Protein AF-A0A6N7YP92-F1 (afdb_monomer)

Radius of gyration: 17.23 Å; Cα contacts (8 Å, |Δi|>4): 217; chains: 1; bounding box: 36×41×49 Å

Sequence (155 aa):
MRYPPAGFRSNGQVRRSYPSHRDSDEDVVCVVMIETVVGWKNADAIAAVPGVDVLILGPVDLALSMGWPVDTAGDQPHTLEAVHRLVEVAERHGKVADTFGFNEAHVQAVLERGMRWVTYNDFLYVADRQQYQSGNVASWKNRFTAVPGAEGEYP

Secondary structure (DSSP, 8-state):
---TTTS-----S--SS---HHHHHHT---EEEE-SHHHHHTHHHHHTSTT--EEEE-HHHHHHHHTPPPPSSS-SHHHHHHHHHHHHHHHHTT-EEEEE-SSHHHHHHHHHTT--EEEETTEEEE--SS------HHHHHHHHSPPTT------

Structure (mmCIF, N/CA/C/O backbone):
data_AF-A0A6N7YP92-F1
#
_entry.id   AF-A0A6N7YP92-F1
#
loop_
_atom_site.group_PDB
_atom_site.id
_atom_site.type_symbol
_atom_site.label_atom_id
_atom_site.label_alt_id
_atom_site.label_comp_id
_atom_site.label_asym_id
_atom_site.label_entity_id
_atom_site.label_seq_id
_atom_site.pdbx_PDB_ins_code
_atom_site.Cartn_x
_atom_site.Cartn_y
_atom_site.Cartn_z
_atom_site.occupancy
_atom_site.B_iso_or_equiv
_atom_site.auth_seq_id
_atom_site.auth_comp_id
_atom_site.auth_asym_id
_atom_site.auth_atom_id
_atom_site.pdbx_PDB_model_num
ATOM 1 N N . MET A 1 1 ? -8.807 -4.518 13.096 1.00 83.44 1 MET A N 1
ATOM 2 C CA . MET A 1 1 ? -8.337 -5.272 14.285 1.00 83.44 1 MET A CA 1
ATOM 3 C C . MET A 1 1 ? -8.829 -4.578 15.555 1.00 83.44 1 MET A C 1
ATOM 5 O O . MET A 1 1 ? -8.184 -3.638 15.992 1.00 83.44 1 MET A O 1
ATOM 9 N N . ARG A 1 2 ? -9.999 -4.957 16.088 1.00 88.19 2 ARG A N 1
ATOM 10 C CA . ARG A 1 2 ? -10.679 -4.229 17.179 1.00 88.19 2 ARG A CA 1
ATOM 11 C C . ARG A 1 2 ? -11.247 -5.185 18.229 1.00 88.19 2 ARG A C 1
ATOM 13 O O . ARG A 1 2 ? -11.619 -6.303 17.859 1.00 88.19 2 ARG A O 1
ATOM 20 N N . TYR A 1 3 ? -11.303 -4.778 19.494 1.00 90.44 3 TYR A N 1
ATOM 21 C CA . TYR A 1 3 ? -11.997 -5.505 20.563 1.00 90.44 3 TYR A CA 1
ATOM 22 C C . TYR A 1 3 ? -13.529 -5.441 20.383 1.00 90.44 3 TYR A C 1
ATOM 24 O O . TYR A 1 3 ? -14.040 -4.575 19.665 1.00 90.44 3 TYR A O 1
ATOM 32 N N . PRO A 1 4 ? -14.298 -6.344 21.021 1.00 90.50 4 PRO A N 1
ATOM 33 C CA . PRO A 1 4 ? -15.756 -6.244 21.046 1.00 90.50 4 PRO A CA 1
ATOM 34 C C . PRO A 1 4 ? -16.242 -4.911 21.653 1.00 90.50 4 PRO A C 1
ATOM 36 O O . PRO A 1 4 ? -15.632 -4.431 22.612 1.00 90.50 4 PRO A O 1
ATOM 39 N N . PRO A 1 5 ? -17.347 -4.322 21.147 1.00 91.00 5 PRO A N 1
ATOM 40 C CA . PRO A 1 5 ? -18.234 -4.851 20.103 1.00 91.00 5 PRO A CA 1
ATOM 41 C C . PRO A 1 5 ? -17.800 -4.518 18.663 1.00 91.00 5 PRO A C 1
ATOM 43 O O . PRO A 1 5 ? -18.410 -5.012 17.722 1.00 91.00 5 PRO A O 1
ATOM 46 N N . ALA A 1 6 ? -16.767 -3.693 18.470 1.00 88.44 6 ALA A N 1
ATOM 47 C CA . ALA A 1 6 ? -16.348 -3.214 17.148 1.00 88.44 6 ALA A CA 1
ATOM 48 C C . ALA A 1 6 ? -15.575 -4.260 16.318 1.00 88.44 6 ALA A C 1
ATOM 50 O O . ALA A 1 6 ? -15.332 -4.060 15.128 1.00 88.44 6 ALA A O 1
ATOM 5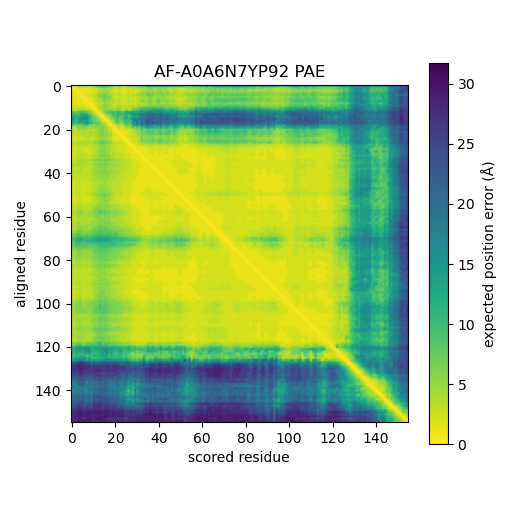1 N N . GLY A 1 7 ? -15.1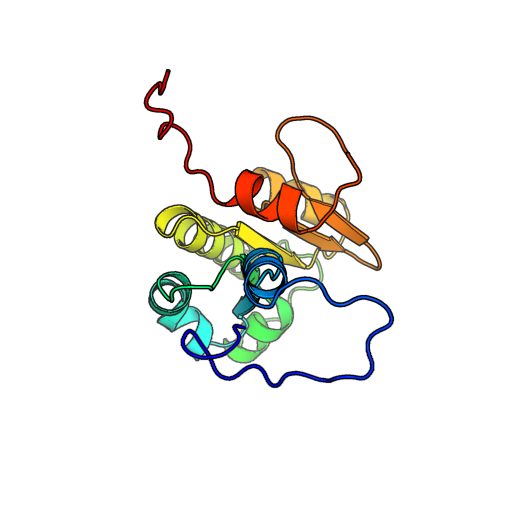65 -5.372 16.929 1.00 90.25 7 GLY A N 1
ATOM 52 C CA . GLY A 1 7 ? -14.504 -6.479 16.251 1.00 90.25 7 GLY A CA 1
ATOM 53 C C . GLY A 1 7 ? -14.378 -7.722 17.127 1.00 90.25 7 GLY A C 1
ATOM 54 O O . GLY A 1 7 ? -15.078 -7.879 18.125 1.00 90.25 7 GLY A O 1
ATOM 55 N N . PHE A 1 8 ? -13.462 -8.609 16.737 1.00 90.88 8 PHE A N 1
ATOM 56 C CA . PHE A 1 8 ? -13.305 -9.946 17.321 1.00 90.88 8 PHE A CA 1
ATOM 57 C C . PHE A 1 8 ? -11.927 -10.177 17.968 1.00 90.88 8 PHE A C 1
ATOM 59 O O . PHE A 1 8 ? -11.518 -11.318 18.175 1.00 90.88 8 PHE A O 1
ATOM 66 N N . ARG A 1 9 ? -11.166 -9.114 18.270 1.00 88.94 9 ARG A N 1
ATOM 67 C CA . ARG A 1 9 ? -9.864 -9.229 18.948 1.00 88.94 9 ARG A CA 1
ATOM 68 C C . ARG A 1 9 ? -10.065 -9.803 20.354 1.00 88.94 9 ARG A C 1
ATOM 70 O O . ARG A 1 9 ? -10.822 -9.252 21.146 1.00 88.94 9 ARG A O 1
ATOM 77 N N . SER A 1 10 ? -9.364 -10.890 20.668 1.00 87.56 10 SER A N 1
ATOM 78 C CA . SER A 1 10 ? -9.353 -11.476 22.015 1.00 87.56 10 SER A CA 1
ATOM 79 C C . SER A 1 10 ? -8.467 -10.672 22.974 1.00 87.56 10 SER A C 1
ATOM 81 O O . SER A 1 10 ? -7.453 -10.104 22.556 1.00 87.56 10 SER A O 1
ATOM 83 N N . ASN A 1 11 ? -8.825 -10.639 24.263 1.00 84.44 11 ASN A N 1
ATOM 84 C CA . ASN A 1 11 ? -8.035 -9.992 25.312 1.00 84.44 11 ASN A CA 1
ATOM 85 C C . ASN A 1 11 ? -7.108 -10.998 26.010 1.00 84.44 11 ASN A C 1
ATOM 87 O O . ASN A 1 11 ? -7.564 -11.904 26.705 1.00 84.44 11 ASN A O 1
ATOM 91 N N . GLY A 1 12 ? -5.796 -10.817 25.840 1.00 80.06 12 GLY A N 1
ATOM 92 C CA . GLY A 1 12 ? -4.772 -11.623 26.503 1.00 80.06 12 GLY A CA 1
ATOM 93 C C . GLY A 1 12 ? -4.282 -10.964 27.792 1.00 80.06 12 GLY A C 1
ATOM 94 O O . GLY A 1 12 ? -3.474 -10.038 27.730 1.00 80.06 12 GLY A O 1
ATOM 95 N N . GLN A 1 13 ? -4.712 -11.482 28.947 1.00 65.12 13 GLN A N 1
ATOM 96 C CA . GLN A 1 13 ? -4.394 -10.972 30.292 1.00 65.12 13 GLN A CA 1
ATOM 97 C C . GLN A 1 13 ? -2.961 -11.285 30.785 1.00 65.12 13 GLN A C 1
ATOM 99 O O . GLN A 1 13 ? -2.734 -11.440 31.984 1.00 65.12 13 GLN A O 1
ATOM 104 N N . VAL A 1 14 ? -1.956 -11.321 29.903 1.00 67.50 14 VAL A N 1
ATOM 105 C CA . VAL A 1 14 ? -0.544 -11.544 30.299 1.00 67.50 14 VAL A CA 1
ATOM 106 C C . VAL A 1 14 ? 0.386 -10.430 29.797 1.00 67.50 14 VAL A C 1
ATOM 108 O O . VAL A 1 14 ? 1.571 -10.645 29.554 1.00 67.50 14 VAL A O 1
ATOM 111 N N . ARG A 1 15 ? -0.125 -9.209 29.596 1.00 66.94 15 ARG A N 1
ATOM 112 C CA . ARG A 1 15 ? 0.701 -8.085 29.120 1.00 66.94 15 ARG A CA 1
ATOM 113 C C . ARG A 1 15 ? 1.287 -7.280 30.282 1.00 66.94 15 ARG A C 1
ATOM 115 O O . ARG A 1 15 ? 0.640 -7.074 31.301 1.00 66.94 15 ARG A O 1
ATOM 122 N N . ARG A 1 16 ? 2.526 -6.795 30.102 1.00 59.59 16 ARG A N 1
ATOM 123 C CA . ARG A 1 16 ? 3.259 -5.950 31.072 1.00 59.59 16 ARG A CA 1
ATOM 124 C C . ARG A 1 16 ? 2.588 -4.588 31.312 1.00 59.59 16 ARG A C 1
ATOM 126 O O . ARG A 1 16 ? 2.817 -3.974 32.345 1.00 59.59 16 ARG A O 1
ATOM 133 N N . SER A 1 17 ? 1.784 -4.125 30.356 1.00 63.34 17 SER A N 1
ATOM 134 C CA . SER A 1 17 ? 0.972 -2.909 30.427 1.00 63.34 17 SER A CA 1
ATOM 135 C C . SER A 1 17 ? -0.401 -3.190 29.812 1.00 63.34 17 SER A C 1
ATOM 137 O O . SER A 1 17 ? -0.481 -3.910 28.812 1.00 63.34 17 SER A O 1
ATOM 139 N N . TYR A 1 18 ? -1.452 -2.624 30.410 1.00 68.75 18 TYR A N 1
ATOM 140 C CA . TYR A 1 18 ? -2.840 -2.711 29.949 1.00 68.75 18 TYR A CA 1
ATOM 141 C C . TYR A 1 18 ? -3.334 -1.331 29.519 1.00 68.75 18 TYR A C 1
ATOM 143 O O . TYR A 1 18 ? -4.035 -0.672 30.290 1.00 68.75 18 TYR A O 1
ATOM 151 N N . PRO A 1 19 ? -2.979 -0.868 28.307 1.00 69.88 19 PRO A N 1
ATOM 152 C CA . PRO A 1 19 ? -3.746 0.204 27.690 1.00 69.88 19 PRO A CA 1
ATOM 153 C C . PRO A 1 19 ? -5.216 -0.219 27.614 1.00 69.88 19 PRO A C 1
ATOM 155 O O . PRO A 1 19 ? -5.526 -1.416 27.527 1.00 69.88 19 PRO A O 1
ATOM 158 N N . SER A 1 20 ? -6.135 0.746 27.657 1.00 80.62 20 SER A N 1
ATOM 159 C CA . SER A 1 20 ? -7.551 0.413 27.537 1.00 80.62 20 SER A CA 1
ATOM 160 C C . SER A 1 20 ? -7.816 -0.268 26.187 1.00 80.62 20 SER A C 1
ATOM 162 O O . SER A 1 20 ? -7.053 -0.110 25.227 1.00 80.62 20 SER A O 1
ATOM 164 N N . HIS A 1 21 ? -8.898 -1.047 26.086 1.00 81.56 21 HIS A N 1
ATOM 165 C CA . HIS A 1 21 ? -9.291 -1.635 24.801 1.00 81.56 21 HIS A CA 1
ATOM 166 C C . HIS A 1 21 ? -9.486 -0.562 23.725 1.00 81.56 21 HIS A C 1
ATOM 168 O O . HIS A 1 21 ? -9.156 -0.802 22.570 1.00 81.56 21 HIS A O 1
ATOM 174 N N . ARG A 1 22 ? -9.968 0.623 24.119 1.00 79.12 22 ARG A N 1
ATOM 175 C CA . ARG A 1 22 ? -10.160 1.758 23.222 1.00 79.12 22 ARG A CA 1
ATOM 176 C C . ARG A 1 22 ? -8.830 2.275 22.674 1.00 79.12 22 ARG A C 1
ATOM 178 O O . ARG A 1 22 ? -8.673 2.316 21.459 1.00 79.12 22 ARG A O 1
ATOM 185 N N 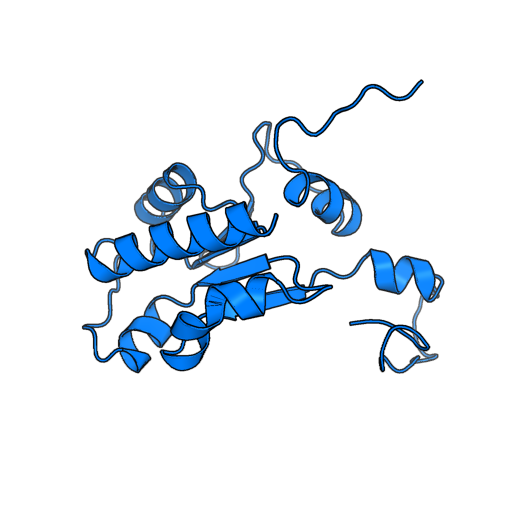. ASP A 1 23 ? -7.873 2.588 23.545 1.00 80.00 23 ASP A N 1
ATOM 186 C CA . ASP A 1 23 ? -6.559 3.103 23.121 1.00 80.00 23 ASP A CA 1
ATOM 187 C C . ASP A 1 23 ? -5.847 2.066 22.241 1.00 80.00 23 ASP A C 1
ATOM 189 O O . ASP A 1 23 ? -5.366 2.352 21.149 1.00 80.00 23 ASP A O 1
ATOM 193 N N . SER A 1 24 ? -5.908 0.798 22.664 1.00 82.88 24 SER A N 1
ATOM 194 C CA . SER A 1 24 ? -5.349 -0.337 21.923 1.00 82.88 24 SER A CA 1
ATOM 195 C C . SER A 1 24 ? -5.941 -0.523 20.532 1.00 82.88 24 SER A C 1
ATOM 197 O O . SER A 1 24 ? -5.325 -1.186 19.700 1.00 82.88 24 SER A O 1
ATOM 199 N N . ASP A 1 25 ? -7.169 -0.072 20.320 1.00 85.06 25 ASP A N 1
ATOM 200 C CA . ASP A 1 25 ? -7.878 -0.185 19.059 1.00 85.06 25 ASP A CA 1
ATOM 201 C C . ASP A 1 25 ? -7.551 1.010 18.156 1.00 85.06 25 ASP A C 1
ATOM 203 O O . ASP A 1 25 ? -7.352 0.836 16.952 1.00 85.06 25 ASP A O 1
ATOM 207 N N . GLU A 1 26 ? -7.485 2.219 18.720 1.00 82.62 26 GLU A N 1
ATOM 208 C CA . GLU A 1 26 ? -7.117 3.448 18.009 1.00 82.62 26 GLU A CA 1
ATOM 209 C C . GLU A 1 26 ? -5.674 3.387 17.467 1.00 82.62 26 GLU A C 1
ATOM 211 O O . GLU A 1 26 ? -5.453 3.771 16.315 1.00 82.62 26 GLU A O 1
ATOM 216 N N . ASP A 1 27 ? -4.754 2.758 18.203 1.00 84.00 27 ASP A N 1
ATOM 217 C CA . ASP A 1 27 ? -3.315 2.691 17.895 1.00 84.00 27 ASP A CA 1
ATOM 218 C C . ASP A 1 27 ? -2.904 1.658 16.829 1.00 84.00 27 ASP A C 1
ATOM 220 O O . ASP A 1 27 ? -1.727 1.549 16.481 1.00 84.00 27 ASP A O 1
ATOM 224 N N . VAL A 1 28 ? -3.839 0.865 16.301 1.00 86.00 28 VAL A N 1
ATOM 225 C CA . VAL A 1 28 ? -3.515 -0.177 15.311 1.00 86.00 28 VAL A CA 1
ATOM 226 C C . VAL A 1 28 ? -3.633 0.364 13.890 1.00 86.00 28 VAL A C 1
ATOM 228 O O . VAL A 1 28 ? -4.650 0.964 13.546 1.00 86.00 28 VAL A O 1
ATOM 231 N N . VAL A 1 29 ? -2.632 0.078 13.056 1.00 89.69 29 VAL A N 1
ATOM 232 C CA . VAL A 1 29 ? -2.650 0.329 11.606 1.00 89.69 29 VAL A CA 1
ATOM 233 C C . VAL A 1 29 ? -2.900 -0.987 10.873 1.00 89.69 29 VAL A C 1
ATOM 235 O O . VAL A 1 29 ? -2.202 -1.974 11.106 1.00 89.69 29 VAL A O 1
ATOM 238 N N . CYS A 1 30 ? -3.907 -1.022 10.004 1.00 93.94 30 CYS A N 1
ATOM 239 C CA . CYS A 1 30 ? -4.171 -2.149 9.119 1.00 93.94 30 CYS A CA 1
ATOM 240 C C . CYS A 1 30 ? -3.584 -1.886 7.733 1.00 93.94 30 CYS A C 1
ATOM 242 O O . CYS A 1 30 ? -4.094 -1.060 6.972 1.00 93.94 30 CYS A O 1
ATOM 244 N N . VAL A 1 31 ? -2.548 -2.648 7.404 1.00 95.56 31 VAL A N 1
ATOM 245 C CA . VAL A 1 31 ? -1.931 -2.680 6.078 1.00 95.56 31 VAL A CA 1
ATOM 246 C C . VAL A 1 31 ? -2.469 -3.895 5.332 1.00 95.56 31 VAL A C 1
ATOM 248 O O . VAL A 1 31 ? -2.480 -4.997 5.885 1.00 95.56 31 VAL A O 1
ATOM 251 N N . VAL A 1 32 ? -2.942 -3.706 4.101 1.00 97.38 32 VAL A N 1
ATOM 252 C CA . VAL A 1 32 ? -3.417 -4.798 3.240 1.00 97.38 32 VAL A CA 1
ATOM 253 C C . VAL A 1 32 ? -2.637 -4.820 1.937 1.00 97.38 32 VAL A C 1
ATOM 255 O O . VAL A 1 32 ? -2.429 -3.782 1.311 1.00 97.38 32 VAL A O 1
ATOM 258 N N . MET A 1 33 ? -2.206 -6.014 1.538 1.00 98.12 33 MET A N 1
ATOM 259 C CA . MET A 1 33 ? -1.378 -6.208 0.356 1.00 98.12 33 MET A CA 1
ATOM 260 C C . MET A 1 33 ? -2.221 -6.530 -0.873 1.00 98.12 33 MET A C 1
ATOM 262 O O . MET A 1 33 ? -3.066 -7.427 -0.858 1.00 98.12 33 MET A O 1
ATOM 266 N N . ILE A 1 34 ? -1.991 -5.773 -1.941 1.00 98.25 34 ILE A N 1
ATOM 267 C CA . ILE A 1 34 ? -2.592 -5.949 -3.254 1.00 98.25 34 ILE A CA 1
ATOM 268 C C . ILE A 1 34 ? -1.531 -6.562 -4.168 1.00 98.25 34 ILE A C 1
ATOM 270 O O . ILE A 1 34 ? -0.683 -5.869 -4.722 1.00 98.25 34 ILE A O 1
ATOM 274 N N . GLU A 1 35 ? -1.583 -7.883 -4.308 1.00 97.50 35 GLU A N 1
ATOM 275 C CA . GLU A 1 35 ? -0.534 -8.660 -4.990 1.00 97.50 35 GLU A CA 1
ATOM 276 C C . GLU A 1 35 ? -1.076 -9.780 -5.888 1.00 97.50 35 GLU A C 1
ATOM 278 O O . GLU A 1 35 ? -0.341 -10.609 -6.404 1.00 97.50 35 GLU A O 1
ATOM 283 N N . THR A 1 36 ? -2.393 -9.836 -6.082 1.00 98.12 36 THR A N 1
ATOM 284 C CA . THR A 1 36 ? -3.025 -10.828 -6.958 1.00 98.12 36 THR A CA 1
ATOM 285 C C . THR A 1 36 ? -3.948 -10.150 -7.954 1.00 98.12 36 THR A C 1
ATOM 287 O O . THR A 1 36 ? -4.480 -9.075 -7.681 1.00 98.12 36 THR A O 1
ATOM 290 N N . VAL A 1 37 ? -4.230 -10.801 -9.085 1.00 97.81 37 VAL A N 1
ATOM 291 C CA . VAL A 1 37 ? -5.207 -10.321 -10.083 1.00 97.81 37 VAL A CA 1
ATOM 292 C C . VAL A 1 37 ? -6.565 -10.026 -9.444 1.00 97.81 37 VAL A C 1
ATOM 294 O O . VAL A 1 37 ? -7.216 -9.041 -9.791 1.00 97.81 37 VAL A O 1
ATOM 297 N N . VAL A 1 38 ? -7.013 -10.880 -8.518 1.00 98.25 38 VAL A N 1
ATOM 298 C CA . VAL A 1 38 ? -8.299 -10.704 -7.832 1.00 98.25 38 VAL A CA 1
ATOM 299 C C . VAL A 1 38 ? -8.240 -9.512 -6.881 1.00 98.25 38 VAL A C 1
ATOM 301 O O . VAL A 1 38 ? -9.146 -8.680 -6.918 1.00 98.25 38 VAL A O 1
ATOM 304 N N . GLY A 1 39 ? -7.176 -9.387 -6.082 1.00 97.94 39 GLY A N 1
ATOM 305 C CA . GLY A 1 39 ? -6.967 -8.222 -5.221 1.00 97.94 39 GLY A CA 1
ATOM 306 C C . GLY A 1 39 ? -6.919 -6.925 -6.027 1.00 97.94 39 GLY A C 1
ATOM 307 O O . GLY A 1 39 ? -7.625 -5.975 -5.711 1.00 97.94 39 GLY A O 1
ATOM 308 N N . TRP A 1 40 ? -6.185 -6.920 -7.140 1.00 97.81 40 TRP A N 1
ATOM 309 C CA . TRP A 1 40 ? -6.042 -5.771 -8.032 1.00 97.81 40 TRP A CA 1
ATOM 310 C C . TRP A 1 40 ? -7.368 -5.314 -8.644 1.00 97.81 40 TRP A C 1
ATOM 312 O O . TRP A 1 40 ? -7.689 -4.125 -8.649 1.00 97.81 40 TRP A O 1
ATOM 322 N N . LYS A 1 41 ? -8.184 -6.260 -9.125 1.00 98.06 41 LYS A N 1
ATOM 323 C CA . LYS A 1 41 ? -9.523 -5.963 -9.662 1.00 98.06 41 LYS A CA 1
ATOM 324 C C . LYS A 1 41 ? -10.459 -5.369 -8.610 1.00 98.06 41 LYS A C 1
ATOM 326 O O . LYS A 1 41 ? -11.332 -4.587 -8.968 1.00 98.06 41 LYS A O 1
ATOM 331 N N . ASN A 1 42 ? -10.263 -5.717 -7.340 1.00 98.44 42 ASN A N 1
ATOM 332 C CA . ASN A 1 42 ? -11.079 -5.256 -6.220 1.00 98.44 42 ASN A CA 1
ATOM 333 C C . ASN A 1 42 ? -10.406 -4.154 -5.390 1.00 98.44 42 ASN A C 1
ATOM 335 O O . ASN A 1 42 ? -10.922 -3.823 -4.327 1.00 98.44 42 ASN A O 1
ATOM 339 N N . ALA A 1 43 ? -9.288 -3.579 -5.847 1.00 98.25 43 ALA A N 1
ATOM 340 C CA . ALA A 1 43 ? -8.488 -2.656 -5.042 1.00 98.25 43 ALA A CA 1
ATOM 341 C C . ALA A 1 43 ? -9.311 -1.473 -4.507 1.00 98.25 43 ALA A C 1
ATOM 343 O O . ALA A 1 43 ? -9.173 -1.113 -3.346 1.00 98.25 43 ALA A O 1
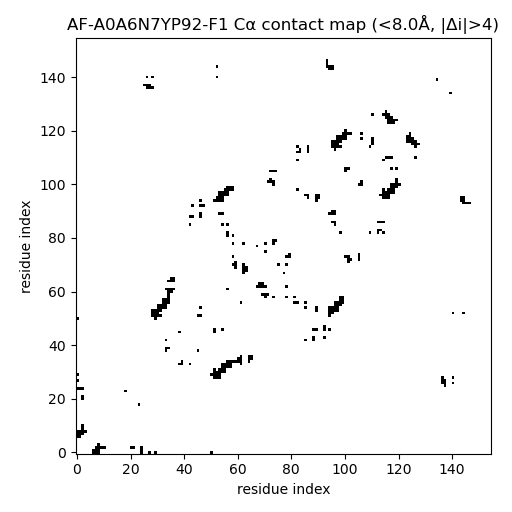ATOM 344 N N . ASP A 1 44 ? -10.224 -0.931 -5.318 1.00 98.38 44 ASP A N 1
ATOM 345 C CA . ASP A 1 44 ? -11.111 0.170 -4.922 1.00 98.38 44 ASP A CA 1
ATOM 346 C C . ASP A 1 44 ? -12.100 -0.243 -3.815 1.00 98.38 44 ASP A C 1
ATOM 348 O O . ASP A 1 44 ? -12.225 0.424 -2.791 1.00 98.38 44 ASP A O 1
ATOM 352 N N . ALA A 1 45 ? -12.727 -1.415 -3.960 1.00 98.56 45 ALA A N 1
ATOM 353 C CA . ALA A 1 45 ? -13.631 -1.956 -2.948 1.00 98.56 45 ALA A CA 1
ATOM 354 C C . ALA A 1 45 ? -12.897 -2.309 -1.645 1.00 98.56 45 ALA A C 1
ATOM 356 O O . ALA A 1 45 ? -13.441 -2.101 -0.564 1.00 98.56 45 ALA A O 1
ATOM 357 N N . ILE A 1 46 ? -11.664 -2.819 -1.740 1.00 98.56 46 ILE A N 1
ATOM 358 C CA . ILE A 1 46 ? -10.800 -3.098 -0.586 1.00 98.56 46 ILE A CA 1
ATOM 359 C C . ILE A 1 46 ? -10.419 -1.790 0.116 1.00 98.56 46 ILE A C 1
ATOM 361 O O . ILE A 1 46 ? -10.512 -1.706 1.339 1.00 98.56 46 ILE A O 1
ATOM 365 N N . ALA A 1 47 ? -10.043 -0.761 -0.644 1.00 98.12 47 ALA A N 1
ATOM 366 C CA . ALA A 1 47 ? -9.707 0.558 -0.117 1.00 98.12 47 ALA A CA 1
ATOM 367 C C . ALA A 1 47 ? -10.891 1.215 0.609 1.00 98.12 47 ALA A C 1
ATOM 369 O O . ALA A 1 47 ? -10.694 1.880 1.622 1.00 98.12 47 ALA A O 1
ATOM 370 N N . ALA A 1 48 ? -12.123 0.973 0.160 1.00 97.75 48 ALA A N 1
ATOM 371 C CA . ALA A 1 48 ? -13.327 1.483 0.810 1.00 97.75 48 ALA A CA 1
ATOM 372 C C . ALA A 1 48 ? -13.645 0.817 2.167 1.00 97.75 48 ALA A C 1
ATOM 374 O O . ALA A 1 48 ? -14.497 1.314 2.907 1.00 97.75 48 ALA A O 1
ATOM 375 N N . VAL A 1 49 ? -13.004 -0.308 2.519 1.00 97.12 49 VAL A N 1
ATOM 376 C CA . VAL A 1 49 ? -13.321 -1.047 3.751 1.00 97.12 49 VAL A CA 1
ATOM 377 C C . VAL A 1 49 ? -12.934 -0.229 4.995 1.00 97.12 49 VAL A C 1
ATOM 379 O O . VAL A 1 49 ? -11.769 0.155 5.158 1.00 97.12 49 VAL A O 1
ATOM 382 N N . PRO A 1 50 ? -13.870 0.001 5.939 1.00 92.69 50 PRO A N 1
ATOM 383 C CA . PRO A 1 50 ? -13.558 0.679 7.190 1.00 92.69 50 PRO A CA 1
ATOM 384 C C . PRO A 1 50 ? -12.472 -0.045 7.992 1.00 92.69 50 PRO A C 1
ATOM 386 O O . PRO A 1 50 ? -12.550 -1.246 8.248 1.00 92.69 50 PRO A O 1
ATOM 389 N N . GLY A 1 51 ? -11.468 0.712 8.435 1.00 90.62 51 GLY A N 1
ATOM 390 C CA . GLY A 1 51 ? -10.344 0.190 9.210 1.00 90.62 51 GLY A CA 1
ATOM 391 C C . GLY A 1 51 ? -9.188 -0.372 8.383 1.00 90.62 51 GLY A C 1
ATOM 392 O O . GLY A 1 51 ? -8.241 -0.847 9.000 1.00 90.62 51 GLY A O 1
ATOM 393 N N . VAL A 1 52 ? -9.245 -0.314 7.046 1.00 95.81 52 VAL A N 1
ATOM 394 C CA . VAL A 1 52 ? -8.051 -0.373 6.187 1.00 95.81 52 VAL A CA 1
ATOM 395 C C . VAL A 1 52 ? -7.405 1.010 6.176 1.00 95.81 52 VAL A C 1
ATOM 397 O O . VAL A 1 52 ? -8.088 2.003 5.910 1.00 95.81 52 VAL A O 1
ATOM 400 N N . ASP A 1 53 ? -6.108 1.068 6.470 1.00 94.31 53 ASP A N 1
ATOM 401 C CA . ASP A 1 53 ? -5.350 2.319 6.582 1.00 94.31 53 ASP A CA 1
ATOM 402 C C . ASP A 1 53 ? -4.329 2.468 5.436 1.00 94.31 53 ASP A C 1
ATOM 404 O O . ASP A 1 53 ? -4.154 3.563 4.898 1.00 94.31 53 ASP A O 1
ATOM 408 N N . VAL A 1 54 ? -3.688 1.364 5.029 1.00 96.19 54 VAL A N 1
ATOM 409 C CA . VAL A 1 54 ? -2.609 1.349 4.025 1.00 96.19 54 VAL A CA 1
ATOM 410 C C . VAL A 1 54 ? -2.861 0.259 2.986 1.00 96.19 54 VAL A C 1
ATOM 412 O O . VAL A 1 54 ? -3.187 -0.877 3.342 1.00 96.19 54 VAL A O 1
ATOM 415 N N . LEU A 1 55 ? -2.670 0.595 1.712 1.00 98.06 55 LEU A N 1
ATOM 416 C CA . LEU A 1 55 ? -2.609 -0.353 0.602 1.00 98.06 55 LEU A CA 1
ATOM 417 C C . LEU A 1 55 ? -1.147 -0.526 0.199 1.00 98.06 55 LEU A C 1
ATOM 419 O O . LEU A 1 55 ? -0.528 0.437 -0.251 1.00 98.06 55 LEU A O 1
ATOM 423 N N . ILE A 1 56 ? -0.610 -1.736 0.331 1.00 97.56 56 ILE A N 1
ATOM 424 C CA . ILE A 1 56 ? 0.738 -2.057 -0.146 1.00 97.56 56 ILE A CA 1
ATOM 425 C C . ILE A 1 56 ? 0.658 -2.819 -1.469 1.00 97.56 56 ILE A C 1
ATOM 427 O O . ILE A 1 56 ? -0.066 -3.807 -1.582 1.00 97.56 56 ILE A O 1
ATOM 431 N N . LEU A 1 57 ? 1.377 -2.359 -2.489 1.00 97.38 57 LEU A N 1
ATOM 432 C CA . LEU A 1 57 ? 1.566 -3.094 -3.737 1.00 97.38 57 LEU A CA 1
ATOM 433 C C . LEU A 1 57 ? 2.667 -4.136 -3.536 1.00 97.38 57 LEU A C 1
ATOM 435 O O . LEU A 1 57 ? 3.786 -3.786 -3.167 1.00 97.38 57 LEU A O 1
ATOM 439 N N . GLY A 1 58 ? 2.361 -5.403 -3.815 1.00 95.75 58 GLY A N 1
ATOM 440 C CA . GLY A 1 58 ? 3.362 -6.465 -3.941 1.00 95.75 58 GLY A CA 1
ATOM 441 C C . GLY A 1 58 ? 3.738 -6.639 -5.414 1.00 95.75 58 GLY A C 1
ATOM 442 O O . GLY A 1 58 ? 3.060 -7.401 -6.103 1.00 95.75 58 GLY A O 1
ATOM 443 N N . PRO A 1 59 ? 4.748 -5.925 -5.952 1.00 93.38 59 PRO A N 1
ATOM 444 C CA . PRO A 1 59 ? 4.968 -5.852 -7.399 1.00 93.38 59 PRO A CA 1
ATOM 445 C C . PRO A 1 59 ? 5.365 -7.198 -8.016 1.00 93.38 59 PRO A C 1
ATOM 447 O O . PRO A 1 59 ? 4.886 -7.541 -9.096 1.00 93.38 59 PRO A O 1
ATOM 450 N N . VAL A 1 60 ? 6.197 -7.983 -7.323 1.00 93.69 60 VAL A N 1
ATOM 451 C CA . VAL A 1 60 ? 6.683 -9.281 -7.818 1.00 93.69 60 VAL A CA 1
ATOM 452 C C . VAL A 1 60 ? 5.548 -10.301 -7.872 1.00 93.69 60 VAL A C 1
ATOM 454 O O . VAL A 1 60 ? 5.305 -10.907 -8.915 1.00 93.69 60 VAL A O 1
ATOM 457 N N . ASP A 1 61 ? 4.810 -10.449 -6.775 1.00 95.94 61 ASP A N 1
ATOM 458 C CA . ASP A 1 61 ? 3.687 -11.380 -6.692 1.00 95.94 61 ASP A CA 1
ATOM 459 C C . ASP A 1 61 ? 2.526 -10.960 -7.607 1.00 95.94 61 ASP A C 1
ATOM 461 O O . ASP A 1 61 ? 1.921 -11.812 -8.267 1.00 95.94 61 ASP A O 1
ATOM 465 N N . LEU A 1 62 ? 2.285 -9.652 -7.773 1.00 96.62 62 LEU A N 1
ATOM 466 C CA . LEU A 1 62 ? 1.311 -9.158 -8.747 1.00 96.62 62 LEU A CA 1
ATOM 467 C C . LEU A 1 62 ? 1.719 -9.510 -10.177 1.00 96.62 62 LEU A C 1
ATOM 469 O O . LEU A 1 62 ? 0.867 -9.966 -10.943 1.00 96.62 62 LEU A O 1
ATOM 473 N N . ALA A 1 63 ? 2.994 -9.336 -10.536 1.00 95.56 63 ALA A N 1
ATOM 474 C CA . ALA A 1 63 ? 3.500 -9.714 -11.851 1.00 95.56 63 ALA A CA 1
ATOM 475 C C . ALA A 1 63 ? 3.294 -11.213 -12.109 1.00 95.56 63 ALA A C 1
ATOM 477 O O . ALA A 1 63 ? 2.725 -11.583 -13.139 1.00 95.56 63 ALA A O 1
ATOM 478 N N . LEU A 1 64 ? 3.638 -12.067 -11.139 1.00 96.62 64 LEU A N 1
ATOM 479 C CA . LEU A 1 64 ? 3.394 -13.510 -11.221 1.00 96.62 64 LEU A CA 1
ATOM 480 C C . LEU A 1 64 ? 1.904 -13.831 -11.385 1.00 96.62 64 LEU A C 1
ATOM 482 O O . LEU A 1 64 ? 1.533 -14.624 -12.250 1.00 96.62 64 LEU A O 1
ATOM 486 N N . SER A 1 65 ? 1.036 -13.190 -10.601 1.00 97.25 65 SER A N 1
ATOM 487 C CA . SER A 1 65 ? -0.410 -13.411 -10.667 1.00 97.25 65 SER A CA 1
ATOM 488 C C . SER A 1 65 ? -1.004 -12.980 -12.012 1.00 97.25 65 SER A C 1
ATOM 490 O O . SER A 1 65 ? -1.907 -13.643 -12.524 1.00 97.25 65 SER A O 1
ATOM 492 N N . MET A 1 66 ? -0.498 -11.892 -12.595 1.00 96.50 66 MET A N 1
ATOM 493 C CA . MET A 1 66 ? -0.925 -11.349 -13.889 1.00 96.50 66 MET A CA 1
ATOM 494 C C . MET A 1 66 ? -0.348 -12.106 -15.093 1.00 96.50 66 MET A C 1
ATOM 496 O O . MET A 1 66 ? -0.826 -11.916 -16.213 1.00 96.50 66 MET A O 1
ATOM 500 N N . GLY A 1 67 ? 0.671 -12.946 -14.885 1.00 96.00 67 GLY A N 1
ATOM 501 C CA . GLY A 1 67 ? 1.445 -13.559 -15.966 1.00 96.00 67 GLY A CA 1
ATOM 502 C C . GLY A 1 67 ? 2.384 -12.574 -16.670 1.00 96.00 67 GLY A C 1
ATOM 503 O O . GLY A 1 67 ? 2.724 -12.774 -17.836 1.00 96.00 67 GLY A O 1
ATOM 504 N N . TRP A 1 68 ? 2.777 -11.494 -15.993 1.00 95.19 68 TRP A N 1
ATOM 505 C CA . TRP A 1 68 ? 3.788 -10.557 -16.476 1.00 95.19 68 TRP A CA 1
ATOM 506 C C . TRP A 1 68 ? 5.202 -11.092 -16.212 1.00 95.19 68 TRP A C 1
ATOM 508 O O . TRP A 1 68 ? 5.401 -11.890 -15.292 1.00 95.19 68 TRP A O 1
ATOM 518 N N . PRO A 1 69 ? 6.207 -10.662 -16.996 1.00 93.75 69 PRO A N 1
ATOM 519 C CA . PRO A 1 69 ? 7.601 -10.886 -16.640 1.00 93.75 69 PRO A CA 1
ATOM 520 C C . PRO A 1 69 ? 7.898 -10.303 -15.257 1.00 93.75 69 PRO A C 1
ATOM 522 O O . PRO A 1 69 ? 7.454 -9.201 -14.947 1.00 93.75 69 PRO A O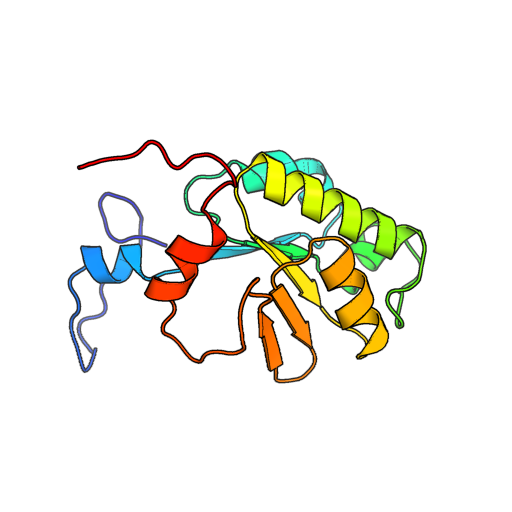 1
ATOM 525 N N . VAL A 1 70 ? 8.664 -11.029 -14.442 1.00 92.06 70 VAL A N 1
ATOM 526 C CA . VAL A 1 70 ? 9.096 -10.525 -13.135 1.00 92.06 70 VAL A CA 1
ATOM 527 C C . VAL A 1 70 ? 10.037 -9.342 -13.338 1.00 92.06 70 VAL A C 1
ATOM 529 O O . VAL A 1 70 ? 11.054 -9.461 -14.022 1.00 92.06 70 VAL A O 1
ATOM 532 N N . ASP A 1 71 ? 9.695 -8.220 -12.717 1.00 89.06 71 ASP A N 1
ATOM 533 C CA . ASP A 1 71 ? 10.508 -7.014 -12.689 1.00 89.06 71 ASP A CA 1
ATOM 534 C C . ASP A 1 71 ? 11.397 -7.004 -11.440 1.00 89.06 71 ASP A C 1
ATOM 536 O O . ASP A 1 71 ? 10.910 -7.021 -10.311 1.00 89.06 71 ASP A O 1
ATOM 540 N N . THR A 1 72 ? 12.713 -6.994 -11.645 1.00 86.94 72 THR A N 1
ATOM 541 C CA . THR A 1 72 ? 13.708 -6.967 -10.564 1.00 86.94 72 THR A CA 1
ATOM 542 C C . THR A 1 72 ? 14.293 -5.576 -10.317 1.00 86.94 72 THR A C 1
ATOM 544 O O . THR A 1 72 ? 15.107 -5.417 -9.409 1.00 86.94 72 THR A O 1
ATOM 547 N N . ALA A 1 73 ? 13.937 -4.584 -11.136 1.00 88.50 73 ALA A N 1
ATOM 548 C CA . ALA A 1 73 ? 14.448 -3.215 -11.054 1.00 88.50 73 ALA A CA 1
ATOM 549 C C . ALA A 1 73 ? 13.359 -2.191 -10.688 1.00 88.50 73 ALA A C 1
ATOM 551 O O . ALA A 1 73 ? 13.688 -1.115 -10.185 1.00 88.50 73 ALA A O 1
ATOM 552 N N . GLY A 1 74 ? 12.086 -2.534 -10.896 1.00 88.62 74 GLY A N 1
ATOM 553 C CA . GLY A 1 74 ? 10.929 -1.674 -10.650 1.00 88.62 74 GLY A CA 1
ATOM 554 C C . GLY A 1 74 ? 10.688 -0.633 -11.746 1.00 88.62 74 GLY A C 1
ATOM 555 O O . GLY A 1 74 ? 9.995 0.356 -11.518 1.00 88.62 74 GLY A O 1
ATOM 556 N N . ASP A 1 75 ? 11.297 -0.803 -12.917 1.00 89.94 75 ASP A N 1
ATOM 557 C CA . ASP A 1 75 ? 11.257 0.160 -14.019 1.00 89.94 75 ASP A CA 1
ATOM 558 C C . ASP A 1 75 ? 10.398 -0.299 -15.203 1.00 89.94 75 ASP A C 1
ATOM 560 O O . ASP A 1 75 ? 10.238 0.439 -16.182 1.00 89.94 75 ASP A O 1
ATOM 564 N N . GLN A 1 76 ? 9.802 -1.492 -15.122 1.00 92.81 76 GLN A N 1
ATOM 565 C CA . GLN A 1 76 ? 8.983 -2.004 -16.206 1.00 92.81 76 GLN A CA 1
ATOM 566 C C . GLN A 1 76 ? 7.670 -1.218 -16.318 1.00 92.81 76 GLN A C 1
ATOM 568 O O . GLN A 1 76 ? 7.058 -0.872 -15.301 1.00 92.81 76 GLN A O 1
ATOM 573 N N . PRO A 1 77 ? 7.157 -0.987 -17.544 1.00 93.31 77 PRO A N 1
ATOM 574 C CA . PRO A 1 77 ? 5.939 -0.202 -17.744 1.00 93.31 77 PRO A CA 1
ATOM 575 C C . PRO A 1 77 ? 4.730 -0.710 -16.949 1.00 93.31 77 PRO A C 1
ATOM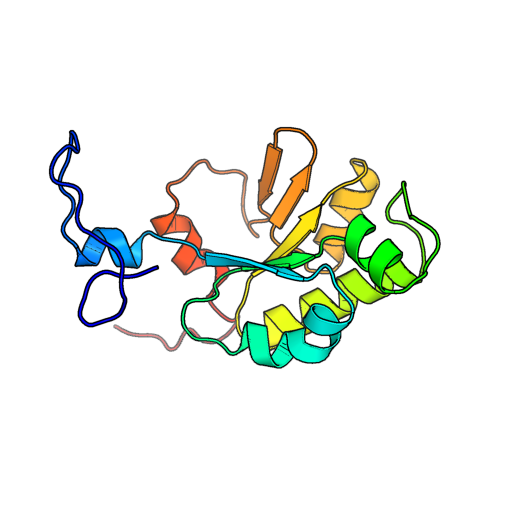 577 O O . PRO A 1 77 ? 3.962 0.088 -16.421 1.00 93.31 77 PRO A O 1
ATOM 580 N N . HIS A 1 78 ? 4.572 -2.033 -16.826 1.00 92.25 78 HIS A N 1
ATOM 581 C CA . HIS A 1 78 ? 3.468 -2.629 -16.072 1.00 92.25 78 HIS A CA 1
ATOM 582 C C . HIS A 1 78 ? 3.600 -2.401 -14.556 1.00 92.25 78 HIS A C 1
ATOM 584 O O . HIS A 1 78 ? 2.593 -2.166 -13.889 1.00 92.25 78 HIS A O 1
ATOM 590 N N . THR A 1 79 ? 4.825 -2.407 -14.020 1.00 92.31 79 THR A N 1
ATOM 591 C CA . THR A 1 79 ? 5.109 -2.094 -12.613 1.00 92.31 79 THR A CA 1
ATOM 592 C C . THR A 1 79 ? 4.792 -0.634 -12.312 1.00 92.31 79 THR A C 1
ATOM 594 O O . THR A 1 79 ? 4.089 -0.338 -11.348 1.00 92.31 79 THR A O 1
ATOM 597 N N . LEU A 1 80 ? 5.251 0.284 -13.165 1.00 92.44 80 LEU A N 1
ATOM 598 C CA . LEU A 1 80 ? 5.015 1.721 -13.003 1.00 92.44 80 LEU A CA 1
ATOM 599 C C . LEU A 1 80 ? 3.527 2.082 -13.115 1.00 92.44 80 LEU A C 1
ATOM 601 O O . LEU A 1 80 ? 3.038 2.903 -12.342 1.00 92.44 80 LEU A O 1
ATOM 605 N N . GLU A 1 81 ? 2.799 1.438 -14.028 1.00 94.19 81 GLU A N 1
ATOM 606 C CA . GLU A 1 81 ? 1.345 1.587 -14.147 1.00 94.19 81 GLU A CA 1
ATOM 607 C C . GLU A 1 81 ? 0.621 1.071 -12.894 1.00 94.19 81 GLU A C 1
ATOM 609 O O . GLU A 1 81 ? -0.301 1.713 -12.390 1.00 94.19 81 GLU A O 1
ATOM 614 N N . ALA A 1 82 ? 1.060 -0.064 -12.340 1.00 95.69 82 ALA A N 1
ATOM 615 C CA . ALA A 1 82 ? 0.504 -0.588 -11.097 1.00 95.69 82 ALA A CA 1
ATOM 616 C C . ALA A 1 82 ? 0.779 0.346 -9.903 1.00 95.69 82 ALA A C 1
ATOM 618 O O . ALA A 1 82 ? -0.109 0.579 -9.084 1.00 95.69 82 ALA A O 1
ATOM 619 N N . VAL A 1 83 ? 1.970 0.942 -9.822 1.00 96.50 83 VAL A N 1
ATOM 620 C CA . VAL A 1 83 ? 2.287 1.975 -8.822 1.00 96.50 83 VAL A CA 1
ATOM 621 C C . VAL A 1 83 ? 1.334 3.160 -8.965 1.00 96.50 83 VAL A C 1
ATOM 623 O O . VAL A 1 83 ? 0.673 3.523 -7.994 1.00 96.50 83 VAL A O 1
ATOM 626 N N . HIS A 1 84 ? 1.214 3.721 -10.170 1.00 96.50 84 HIS A N 1
ATOM 627 C CA . HIS A 1 84 ? 0.364 4.881 -10.437 1.00 96.50 84 HIS A CA 1
ATOM 628 C C . HIS A 1 84 ? -1.094 4.619 -10.049 1.00 96.50 84 HIS A C 1
ATOM 630 O O . HIS A 1 84 ? -1.685 5.354 -9.260 1.00 96.50 84 HIS A O 1
ATOM 636 N N . ARG A 1 85 ? -1.664 3.509 -10.523 1.00 97.44 85 ARG A N 1
ATOM 637 C CA . ARG A 1 85 ? -3.054 3.165 -10.225 1.00 97.44 85 ARG A CA 1
ATOM 638 C C . ARG A 1 85 ? -3.293 2.875 -8.742 1.00 97.44 85 ARG A C 1
ATOM 640 O O . ARG A 1 85 ? -4.368 3.206 -8.243 1.00 97.44 85 ARG A O 1
ATOM 647 N N . LEU A 1 86 ? -2.349 2.255 -8.027 1.00 98.25 86 LEU A N 1
ATOM 648 C CA . LEU A 1 86 ? -2.516 2.041 -6.586 1.00 98.25 86 LEU A CA 1
ATOM 649 C C . LEU A 1 86 ? -2.540 3.376 -5.833 1.00 98.25 86 LEU A C 1
ATOM 651 O O . LEU A 1 86 ? -3.376 3.542 -4.947 1.00 98.25 86 LEU A O 1
ATOM 655 N N . VAL A 1 87 ? -1.672 4.323 -6.207 1.00 97.75 87 VAL A N 1
ATOM 656 C CA . VAL A 1 87 ? -1.663 5.677 -5.633 1.00 97.75 87 VAL A CA 1
ATOM 657 C C . VAL A 1 87 ? -3.022 6.340 -5.832 1.00 97.75 87 VAL A C 1
ATOM 659 O O . VAL A 1 87 ? -3.628 6.761 -4.852 1.00 97.75 87 VAL A O 1
ATOM 662 N N . GLU A 1 88 ? -3.569 6.330 -7.049 1.00 97.94 88 GLU A N 1
ATOM 663 C CA . GLU A 1 88 ? -4.892 6.914 -7.303 1.00 97.94 88 GLU A CA 1
ATOM 664 C C . GLU A 1 88 ? -6.002 6.255 -6.467 1.00 97.94 88 GLU A C 1
ATOM 666 O O . GLU A 1 88 ? -6.899 6.933 -5.967 1.00 97.94 88 GLU A O 1
ATOM 671 N N . VAL A 1 89 ? -5.979 4.923 -6.329 1.00 98.25 89 VAL A N 1
ATOM 672 C CA . VAL A 1 89 ? -6.944 4.194 -5.488 1.00 98.25 89 VAL A CA 1
ATOM 673 C C . VAL A 1 89 ? -6.807 4.628 -4.031 1.00 98.25 89 VAL A C 1
ATOM 675 O O . VAL A 1 89 ? -7.813 4.904 -3.379 1.00 98.25 89 VAL A O 1
ATOM 678 N N . ALA A 1 90 ? -5.581 4.693 -3.518 1.00 97.00 90 ALA A N 1
ATOM 679 C CA . ALA A 1 90 ? -5.327 5.083 -2.143 1.00 97.00 90 ALA A CA 1
ATOM 680 C C . ALA A 1 90 ? -5.803 6.520 -1.886 1.00 97.00 90 ALA A C 1
ATOM 682 O O . ALA A 1 90 ? -6.570 6.747 -0.952 1.00 97.00 90 ALA A O 1
ATOM 683 N N . GLU A 1 91 ? -5.454 7.464 -2.760 1.00 95.25 91 GLU A N 1
ATOM 684 C CA . GLU A 1 91 ? -5.855 8.869 -2.652 1.00 95.25 91 GLU A CA 1
ATOM 685 C C . GLU A 1 91 ? -7.376 9.047 -2.674 1.00 95.25 91 GLU A C 1
ATOM 687 O O . GLU A 1 91 ? -7.921 9.736 -1.809 1.00 95.25 91 GLU A O 1
ATOM 692 N N . ARG A 1 92 ? -8.088 8.372 -3.592 1.00 95.75 92 ARG A N 1
ATOM 693 C CA . ARG A 1 92 ? -9.562 8.429 -3.662 1.00 95.75 92 ARG A CA 1
ATOM 694 C C . ARG A 1 92 ? -10.246 8.025 -2.358 1.00 95.75 92 ARG A C 1
ATOM 696 O O . ARG A 1 92 ? -11.321 8.536 -2.056 1.00 95.75 92 ARG A O 1
ATOM 703 N N . HIS A 1 93 ? -9.639 7.111 -1.605 1.00 95.94 93 HIS A N 1
ATOM 704 C CA . HIS A 1 93 ? -10.200 6.547 -0.374 1.00 95.94 93 HIS A CA 1
ATOM 705 C C . HIS A 1 93 ? -9.523 7.068 0.902 1.00 95.94 93 HIS A C 1
ATOM 707 O O . HIS A 1 93 ? -9.785 6.549 1.991 1.00 95.94 93 HIS A O 1
ATOM 713 N N . GLY A 1 94 ? -8.654 8.080 0.788 1.00 93.81 94 GLY A N 1
ATOM 714 C CA . GLY A 1 94 ? -7.914 8.649 1.919 1.00 93.81 94 GLY A CA 1
ATOM 715 C C . GLY A 1 94 ? -6.992 7.638 2.609 1.00 93.81 94 GLY A C 1
ATOM 716 O O . GLY A 1 94 ? -6.888 7.633 3.837 1.00 93.81 94 GLY A O 1
ATOM 717 N N . LYS A 1 95 ? -6.391 6.726 1.837 1.00 94.25 95 LYS A N 1
ATOM 718 C CA . LYS A 1 95 ? -5.465 5.683 2.300 1.00 94.25 95 LYS A CA 1
ATOM 719 C C . LYS A 1 95 ? -4.030 6.036 1.954 1.00 94.25 95 LYS A C 1
ATOM 721 O O . LYS A 1 95 ? -3.757 6.812 1.043 1.00 94.25 95 LYS A O 1
ATOM 726 N N . VAL A 1 96 ? -3.106 5.397 2.656 1.00 95.19 96 VAL A N 1
ATOM 727 C CA . VAL A 1 96 ? -1.677 5.475 2.353 1.00 95.19 96 VAL A CA 1
ATOM 728 C C . VAL A 1 96 ? -1.337 4.442 1.282 1.00 95.19 96 VAL A C 1
ATOM 730 O O . VAL A 1 96 ? -1.709 3.276 1.417 1.00 95.19 96 VAL A O 1
ATOM 733 N N . ALA A 1 97 ? -0.624 4.859 0.238 1.00 96.44 97 ALA A N 1
ATOM 734 C CA . ALA A 1 97 ? -0.032 3.950 -0.737 1.00 96.44 97 ALA A CA 1
ATOM 735 C C . ALA A 1 97 ? 1.395 3.561 -0.314 1.00 96.44 97 ALA A C 1
ATOM 737 O O . ALA A 1 97 ? 2.203 4.434 0.033 1.00 96.44 97 ALA A O 1
ATOM 738 N N . ASP A 1 98 ? 1.674 2.259 -0.355 1.00 97.12 98 ASP A N 1
ATOM 739 C CA . ASP A 1 98 ? 2.960 1.636 -0.037 1.00 97.12 98 ASP A CA 1
ATOM 740 C C . ASP A 1 98 ? 3.397 0.670 -1.155 1.00 97.12 98 ASP A C 1
ATOM 742 O O . ASP A 1 98 ? 2.575 0.164 -1.925 1.00 97.12 98 ASP A O 1
ATOM 746 N N . THR A 1 99 ? 4.695 0.394 -1.251 1.00 96.00 99 THR A N 1
ATOM 747 C CA . THR A 1 99 ? 5.272 -0.622 -2.142 1.00 96.00 99 THR A CA 1
ATOM 748 C C . THR A 1 99 ? 6.644 -1.080 -1.641 1.00 96.00 99 THR A C 1
ATOM 750 O O . THR A 1 99 ? 7.231 -0.495 -0.731 1.00 96.00 99 THR A O 1
ATOM 753 N N . PHE A 1 100 ? 7.201 -2.107 -2.275 1.00 94.06 100 PHE A N 1
ATOM 754 C CA . PHE A 1 100 ? 8.575 -2.535 -2.035 1.00 94.06 100 PHE A CA 1
ATOM 755 C C . PHE A 1 100 ? 9.560 -1.817 -2.966 1.00 94.06 100 PHE A C 1
ATOM 757 O O . PHE A 1 100 ? 9.364 -1.729 -4.180 1.00 94.06 100 PHE A O 1
ATOM 764 N N . GLY A 1 101 ? 10.643 -1.299 -2.391 1.00 91.31 101 GLY A N 1
ATOM 765 C CA . GLY A 1 101 ? 11.767 -0.730 -3.123 1.00 91.31 101 GLY A CA 1
ATOM 766 C C . GLY A 1 101 ? 12.710 -1.820 -3.632 1.00 91.31 101 GLY A C 1
ATOM 767 O O . GLY A 1 101 ? 13.081 -2.711 -2.876 1.00 91.31 101 GLY A O 1
ATOM 768 N N . PHE A 1 102 ? 13.142 -1.733 -4.892 1.00 89.00 102 PHE A N 1
ATOM 769 C CA . PHE A 1 102 ? 14.158 -2.636 -5.452 1.00 89.00 102 PHE A CA 1
ATOM 770 C C . PHE A 1 102 ? 15.583 -2.089 -5.301 1.00 89.00 102 PHE A C 1
ATOM 772 O O . PHE A 1 102 ? 16.539 -2.839 -5.133 1.00 89.00 102 PHE A O 1
ATOM 779 N N . ASN A 1 103 ? 15.728 -0.768 -5.381 1.00 87.38 103 ASN A N 1
ATOM 780 C CA . ASN A 1 103 ? 16.976 -0.026 -5.235 1.00 87.38 103 ASN A CA 1
ATOM 781 C C . ASN A 1 103 ? 16.649 1.435 -4.878 1.00 87.38 103 ASN A C 1
ATOM 783 O O . ASN A 1 103 ? 15.492 1.852 -4.952 1.00 87.38 103 ASN A O 1
ATOM 787 N N . GLU A 1 104 ? 17.660 2.229 -4.525 1.00 87.69 104 GLU A N 1
ATOM 788 C CA . GLU A 1 104 ? 17.470 3.629 -4.117 1.00 87.69 104 GLU A CA 1
ATOM 789 C C . GLU A 1 104 ? 16.804 4.497 -5.194 1.00 87.69 104 GLU A C 1
ATOM 791 O O . GLU A 1 104 ? 15.922 5.294 -4.875 1.00 87.69 104 GLU A O 1
ATOM 796 N N . ALA A 1 105 ? 17.176 4.327 -6.467 1.00 88.00 105 ALA A N 1
ATOM 797 C CA . ALA A 1 105 ? 16.592 5.099 -7.562 1.00 88.00 105 ALA A CA 1
ATOM 798 C C . ALA A 1 105 ? 15.098 4.787 -7.732 1.00 88.00 105 ALA A C 1
ATOM 800 O O . ALA A 1 105 ? 14.291 5.701 -7.893 1.00 88.00 105 ALA A O 1
ATOM 801 N N . HIS A 1 106 ? 14.715 3.513 -7.620 1.00 90.12 106 HIS A N 1
ATOM 802 C CA . HIS A 1 106 ? 13.316 3.100 -7.628 1.00 90.12 106 HIS A CA 1
ATOM 803 C C . HIS A 1 106 ? 12.550 3.683 -6.437 1.00 90.12 106 HIS A C 1
ATOM 805 O O . HIS A 1 106 ? 11.460 4.212 -6.633 1.00 90.12 106 HIS A O 1
ATOM 811 N N . VAL A 1 107 ? 13.124 3.652 -5.225 1.00 90.19 107 VAL A N 1
ATOM 812 C CA . VAL A 1 107 ? 12.509 4.267 -4.033 1.00 90.19 107 VAL A CA 1
ATOM 813 C C . VAL A 1 107 ? 12.197 5.742 -4.292 1.00 90.19 107 VAL A C 1
ATOM 815 O O . VAL A 1 107 ? 11.062 6.163 -4.091 1.00 90.19 107 VAL A O 1
ATOM 818 N N . GLN A 1 108 ? 13.158 6.522 -4.797 1.00 88.25 108 GLN A N 1
ATOM 819 C CA . GLN A 1 108 ? 12.912 7.934 -5.121 1.00 88.25 108 GLN A CA 1
ATOM 820 C C . GLN A 1 108 ? 11.826 8.093 -6.192 1.00 88.25 108 GLN A C 1
ATOM 822 O O . GLN A 1 108 ? 10.889 8.868 -6.014 1.00 88.25 108 GLN A O 1
ATOM 827 N N . ALA A 1 109 ? 11.895 7.300 -7.262 1.00 89.88 109 ALA A N 1
ATOM 828 C CA . ALA A 1 109 ? 10.944 7.373 -8.363 1.00 89.88 109 ALA A CA 1
ATOM 829 C C . ALA A 1 109 ? 9.496 7.096 -7.921 1.00 89.88 109 ALA A C 1
ATOM 831 O O . ALA A 1 109 ? 8.572 7.771 -8.384 1.00 89.88 109 ALA A O 1
ATOM 832 N N . VAL A 1 110 ? 9.261 6.119 -7.042 1.00 92.69 110 VAL A N 1
ATOM 833 C CA . VAL A 1 110 ? 7.899 5.818 -6.572 1.00 92.69 110 VAL A CA 1
ATOM 834 C C . VAL A 1 110 ? 7.400 6.840 -5.552 1.00 92.69 110 VAL A C 1
ATOM 836 O O . VAL A 1 110 ? 6.215 7.174 -5.574 1.00 92.69 110 VAL A O 1
ATOM 839 N N . LEU A 1 111 ? 8.284 7.404 -4.720 1.00 90.75 111 LEU A N 1
ATOM 840 C CA . LEU A 1 111 ? 7.945 8.507 -3.813 1.00 90.75 111 LEU A CA 1
ATOM 841 C C . LEU A 1 111 ? 7.498 9.757 -4.586 1.00 90.75 111 LEU A C 1
ATOM 843 O O . LEU A 1 111 ? 6.492 10.376 -4.241 1.00 90.75 111 LEU A O 1
ATOM 847 N N . GLU A 1 112 ? 8.191 10.096 -5.675 1.00 90.25 112 GLU A N 1
ATOM 848 C CA . GLU A 1 112 ? 7.804 11.188 -6.583 1.00 90.25 112 GLU A CA 1
ATOM 849 C C . GLU A 1 112 ? 6.441 10.952 -7.250 1.00 90.25 112 GLU A C 1
ATOM 851 O O . GLU A 1 112 ? 5.742 11.905 -7.589 1.00 90.25 112 GLU A O 1
ATOM 856 N N . ARG A 1 113 ? 6.042 9.685 -7.409 1.00 89.94 113 ARG A N 1
ATOM 857 C CA . ARG A 1 113 ? 4.750 9.269 -7.979 1.00 89.94 113 ARG A CA 1
ATOM 858 C C . ARG A 1 113 ? 3.617 9.212 -6.956 1.00 89.94 113 ARG A C 1
ATOM 860 O O . ARG A 1 113 ? 2.525 8.788 -7.308 1.00 89.94 113 ARG A O 1
ATOM 867 N N . GLY A 1 114 ? 3.859 9.631 -5.715 1.00 90.50 114 GLY A N 1
ATOM 868 C CA . GLY A 1 114 ? 2.832 9.715 -4.678 1.00 90.50 114 GLY A CA 1
ATOM 869 C C . GLY A 1 114 ? 2.796 8.534 -3.712 1.00 90.50 114 GLY A C 1
ATOM 870 O O . GLY A 1 114 ? 1.999 8.566 -2.773 1.00 90.50 114 GLY A O 1
ATOM 871 N N . MET A 1 115 ? 3.688 7.540 -3.849 1.00 93.06 115 MET A N 1
ATOM 872 C CA . MET A 1 115 ? 3.896 6.586 -2.756 1.00 93.06 115 MET A CA 1
ATOM 873 C C . MET A 1 115 ? 4.319 7.347 -1.505 1.00 93.06 115 MET A C 1
ATOM 875 O O . MET A 1 115 ? 5.139 8.268 -1.545 1.00 93.06 115 MET A O 1
ATOM 879 N N . ARG A 1 116 ? 3.722 6.980 -0.376 1.00 90.94 116 ARG A N 1
ATOM 880 C CA . ARG A 1 116 ? 3.998 7.630 0.905 1.00 90.94 116 ARG A CA 1
ATOM 881 C C . ARG A 1 116 ? 4.856 6.750 1.782 1.00 90.94 116 ARG A C 1
ATOM 883 O O . ARG A 1 116 ? 5.677 7.279 2.528 1.00 90.94 116 ARG A O 1
ATOM 890 N N . TRP A 1 117 ? 4.662 5.442 1.700 1.00 93.50 117 TRP A N 1
ATOM 891 C CA . TRP A 1 117 ? 5.485 4.447 2.366 1.00 93.50 117 TRP A CA 1
ATOM 892 C C . TRP A 1 117 ? 6.236 3.639 1.300 1.00 93.50 117 TRP A C 1
ATOM 894 O O . TRP A 1 117 ? 5.734 3.463 0.189 1.00 93.50 117 TRP A O 1
ATOM 904 N N . VAL A 1 118 ? 7.472 3.237 1.598 1.00 92.25 118 VAL A N 1
ATOM 905 C CA . VAL A 1 118 ? 8.235 2.298 0.766 1.00 92.25 118 VAL A CA 1
ATOM 906 C C . VAL A 1 118 ? 9.064 1.393 1.667 1.00 92.25 118 VAL A C 1
ATOM 908 O O . VAL A 1 118 ? 9.962 1.862 2.370 1.00 92.25 118 VAL A O 1
ATOM 911 N N . THR A 1 119 ? 8.806 0.091 1.637 1.00 87.75 119 THR A N 1
ATOM 912 C CA . THR A 1 119 ? 9.633 -0.895 2.347 1.00 87.75 119 THR A CA 1
ATOM 913 C C . THR A 1 119 ? 10.848 -1.257 1.491 1.00 87.75 119 THR A C 1
ATOM 915 O O . THR A 1 119 ? 10.697 -1.757 0.380 1.00 87.75 119 THR A O 1
ATOM 918 N N . TYR A 1 120 ? 12.065 -1.012 1.975 1.00 85.75 120 TYR A N 1
ATOM 919 C CA . TYR A 1 120 ? 13.313 -1.289 1.258 1.00 85.75 120 TYR A CA 1
ATOM 920 C C . TYR A 1 120 ? 14.374 -1.858 2.208 1.00 85.75 120 TYR A C 1
ATOM 922 O O . TYR A 1 120 ? 14.807 -1.189 3.148 1.00 85.75 120 TYR A O 1
ATOM 930 N N . ASN A 1 121 ? 14.818 -3.092 1.940 1.00 78.38 121 ASN A N 1
ATOM 931 C CA . ASN A 1 121 ? 15.673 -3.881 2.837 1.00 78.38 121 ASN A CA 1
ATOM 932 C C . ASN A 1 121 ? 15.066 -3.966 4.253 1.00 78.38 121 ASN A C 1
ATOM 934 O O . ASN A 1 121 ? 13.878 -4.241 4.400 1.00 78.38 121 ASN A O 1
ATOM 938 N N . ASP A 1 122 ? 15.863 -3.695 5.286 1.00 76.25 122 ASP A N 1
ATOM 939 C CA . ASP A 1 122 ? 15.433 -3.694 6.688 1.00 76.25 122 ASP A CA 1
ATOM 940 C C . ASP A 1 122 ? 14.783 -2.358 7.116 1.00 76.25 122 ASP A C 1
ATOM 942 O O . ASP A 1 122 ? 14.566 -2.119 8.307 1.00 76.25 122 ASP A O 1
ATOM 946 N N . PHE A 1 123 ? 14.492 -1.459 6.166 1.00 69.00 123 PHE A N 1
ATOM 947 C CA . PHE A 1 123 ? 13.995 -0.109 6.426 1.00 69.00 123 PHE A CA 1
ATOM 948 C C . PHE A 1 123 ? 12.613 0.131 5.810 1.00 69.00 123 PHE A C 1
ATOM 950 O O . PHE A 1 123 ? 12.339 -0.235 4.670 1.00 69.00 123 PHE A O 1
ATOM 957 N N . LEU A 1 124 ? 11.754 0.832 6.553 1.00 69.25 124 LEU A N 1
ATOM 958 C CA . LEU A 1 124 ? 10.544 1.455 6.022 1.00 69.25 124 LEU A CA 1
ATOM 959 C C . LEU A 1 124 ? 10.817 2.946 5.821 1.00 69.25 124 LEU A C 1
ATOM 961 O O . LEU A 1 124 ? 11.084 3.673 6.780 1.00 69.25 124 LEU A O 1
ATOM 965 N N . TYR A 1 125 ? 10.739 3.402 4.578 1.00 72.19 125 TYR A N 1
ATOM 966 C CA . TYR A 1 125 ? 10.796 4.812 4.229 1.00 72.19 125 TYR A CA 1
ATOM 967 C C . TYR A 1 125 ? 9.397 5.390 4.342 1.00 72.19 125 TYR A C 1
ATOM 969 O O . TYR A 1 125 ? 8.462 4.901 3.714 1.00 72.19 125 TYR A O 1
ATOM 977 N N . VAL A 1 126 ? 9.262 6.451 5.127 1.00 71.75 126 VAL A N 1
ATOM 978 C CA . VAL A 1 126 ? 8.018 7.205 5.244 1.00 71.75 126 VAL A CA 1
ATOM 979 C C . VAL A 1 126 ? 8.282 8.606 4.739 1.00 71.75 126 VAL A C 1
ATOM 981 O O . VAL A 1 126 ? 9.046 9.364 5.336 1.00 71.75 126 VAL A O 1
ATOM 984 N N . ALA A 1 127 ? 7.659 8.953 3.619 1.00 64.31 127 ALA A N 1
ATOM 985 C CA . ALA A 1 127 ? 7.634 10.324 3.168 1.00 64.31 127 ALA A CA 1
ATOM 986 C C . ALA A 1 127 ? 6.732 11.123 4.112 1.00 64.31 127 ALA A C 1
ATOM 988 O O . ALA A 1 127 ? 5.521 10.907 4.179 1.00 64.31 127 ALA A O 1
ATOM 989 N N . ASP A 1 128 ? 7.325 12.082 4.813 1.00 51.78 128 ASP A N 1
ATOM 990 C CA . ASP A 1 128 ? 6.640 13.225 5.407 1.00 51.78 128 ASP A CA 1
ATOM 991 C C . ASP A 1 128 ? 6.989 14.457 4.556 1.00 51.78 128 ASP A C 1
ATOM 993 O O . ASP A 1 128 ? 8.100 14.565 4.035 1.00 51.78 128 ASP A O 1
ATOM 997 N N . ARG A 1 129 ? 6.047 15.386 4.357 1.00 49.03 129 ARG A N 1
ATOM 998 C CA . ARG A 1 129 ? 6.348 16.646 3.650 1.00 49.03 129 ARG A CA 1
ATOM 999 C C . ARG A 1 129 ? 7.317 17.539 4.447 1.00 49.03 129 ARG A C 1
ATOM 1001 O O . ARG A 1 129 ? 7.837 18.495 3.878 1.00 49.03 129 ARG A O 1
ATOM 1008 N N . GLN A 1 130 ? 7.631 17.206 5.703 1.00 36.34 130 GLN A N 1
ATOM 1009 C CA . GLN A 1 130 ? 8.705 17.810 6.497 1.00 36.34 130 GLN A CA 1
ATOM 1010 C C . GLN A 1 130 ? 9.430 16.764 7.364 1.00 36.34 130 GLN A C 1
ATOM 1012 O O . GLN A 1 130 ? 8.834 16.215 8.273 1.00 36.34 130 GLN A O 1
ATOM 1017 N N . GLN A 1 131 ? 10.734 16.581 7.108 1.00 33.94 131 GLN A N 1
ATOM 1018 C CA . GLN A 1 131 ? 11.769 15.955 7.959 1.00 33.94 131 GLN A CA 1
ATOM 1019 C C . GLN A 1 131 ? 11.539 14.537 8.532 1.00 33.94 131 GLN A C 1
ATOM 1021 O O . GLN A 1 131 ? 10.557 14.227 9.190 1.00 33.94 131 GLN A O 1
ATOM 1026 N N . TYR A 1 132 ? 12.578 13.701 8.394 1.00 33.78 132 TYR A N 1
ATOM 1027 C CA . TYR A 1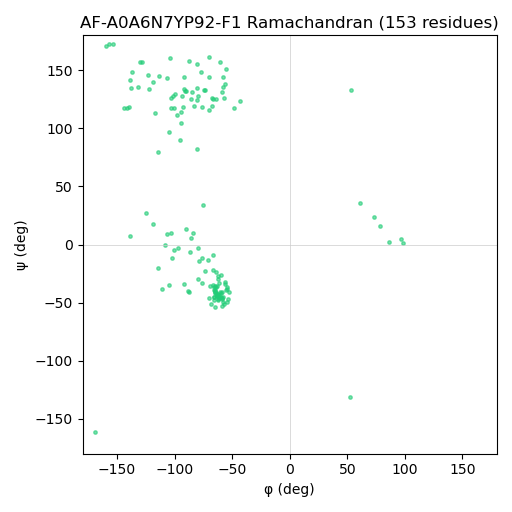 132 ? 12.754 12.449 9.140 1.00 33.78 132 TYR A CA 1
ATOM 1028 C C . TYR A 1 132 ? 12.531 12.677 10.647 1.00 33.78 132 TYR A C 1
ATOM 1030 O O . TYR A 1 132 ? 13.297 13.404 11.285 1.00 33.78 132 TYR A O 1
ATOM 1038 N N . GLN A 1 133 ? 11.517 12.033 11.227 1.00 37.31 133 GLN A N 1
ATOM 1039 C CA . GLN A 1 133 ? 11.305 11.978 12.673 1.00 37.31 133 GLN A CA 1
ATOM 1040 C C . GLN A 1 133 ? 10.896 10.566 13.094 1.00 37.31 133 GLN A C 1
ATOM 1042 O O . GLN A 1 133 ? 10.028 9.944 12.485 1.00 37.31 133 GLN A O 1
ATOM 1047 N N . SER A 1 134 ? 11.507 10.062 14.166 1.00 38.00 134 SER A N 1
ATOM 1048 C CA . SER A 1 134 ? 11.022 8.882 14.879 1.00 38.00 134 SER A CA 1
ATOM 1049 C C . SER A 1 134 ? 9.782 9.256 15.704 1.00 38.00 134 SER A C 1
ATOM 1051 O O . SER A 1 134 ? 9.768 10.270 16.400 1.00 38.00 134 SER A O 1
ATOM 1053 N N . GLY A 1 135 ? 8.723 8.447 15.628 1.00 44.28 135 GLY A N 1
ATOM 1054 C CA . GLY A 1 135 ? 7.468 8.656 16.357 1.00 44.28 135 GLY A CA 1
ATOM 1055 C C . GLY A 1 135 ? 6.725 7.342 16.594 1.00 44.28 135 GLY A C 1
ATOM 1056 O O . GLY A 1 135 ? 7.144 6.293 16.107 1.00 44.28 135 GLY A O 1
ATOM 1057 N N . ASN A 1 136 ? 5.646 7.375 17.381 1.00 44.25 136 ASN A N 1
ATOM 1058 C CA . ASN A 1 136 ? 4.821 6.188 17.621 1.00 44.25 136 ASN A CA 1
ATOM 1059 C C . ASN A 1 136 ? 3.730 6.035 16.543 1.00 44.25 136 ASN A C 1
ATOM 1061 O O . ASN A 1 136 ? 3.328 7.006 15.900 1.00 44.25 136 ASN A O 1
ATOM 1065 N N . VAL A 1 137 ? 3.221 4.814 16.378 1.00 48.66 137 VAL A N 1
ATOM 1066 C CA . VAL A 1 137 ? 2.227 4.453 15.349 1.00 48.66 137 VAL A CA 1
ATOM 1067 C C . VAL A 1 137 ? 0.967 5.337 15.401 1.00 48.66 137 VAL A C 1
ATOM 1069 O O . VAL A 1 137 ? 0.451 5.735 14.357 1.00 48.66 137 VAL A O 1
ATOM 1072 N N . ALA A 1 138 ? 0.518 5.723 16.600 1.00 48.75 138 ALA A N 1
ATOM 1073 C CA . ALA A 1 138 ? -0.645 6.591 16.800 1.00 48.75 138 ALA A CA 1
ATOM 1074 C C . ALA A 1 138 ? -0.452 7.993 16.193 1.00 48.75 138 ALA A C 1
ATOM 1076 O O . ALA A 1 138 ? -1.332 8.515 15.508 1.00 48.75 138 ALA A O 1
ATOM 1077 N N . SER A 1 139 ? 0.733 8.585 16.383 1.00 51.41 139 SER A N 1
ATOM 1078 C CA . SER A 1 139 ? 1.086 9.895 15.822 1.00 51.41 139 SER A CA 1
ATOM 1079 C C . SER A 1 139 ? 1.191 9.892 14.293 1.00 51.41 139 SER A C 1
ATOM 1081 O O . SER A 1 139 ? 1.061 10.939 13.664 1.00 51.41 139 SER A O 1
ATOM 1083 N N . TRP A 1 140 ? 1.399 8.722 13.688 1.00 52.12 140 TRP A N 1
ATOM 1084 C CA . TRP A 1 140 ? 1.550 8.564 12.242 1.00 52.12 140 TRP A CA 1
ATOM 1085 C C . TRP A 1 140 ? 0.195 8.365 11.569 1.00 52.12 140 TRP A C 1
ATOM 1087 O O . TRP A 1 140 ? -0.082 8.977 10.542 1.00 52.12 140 TRP A O 1
ATOM 1097 N N . LYS A 1 141 ? -0.695 7.592 12.196 1.00 51.19 141 LYS A N 1
ATOM 1098 C CA . LYS A 1 141 ? -2.034 7.308 11.673 1.00 51.19 141 LYS A CA 1
ATOM 1099 C C . LYS A 1 141 ? -2.823 8.576 11.327 1.00 51.19 141 LYS A C 1
ATOM 1101 O O . LYS A 1 141 ? -3.325 8.685 10.217 1.00 51.19 141 LYS A O 1
ATOM 1106 N N . ASN A 1 142 ? -2.839 9.569 12.219 1.00 51.94 142 ASN A N 1
ATOM 1107 C CA . ASN A 1 142 ? -3.565 10.827 11.993 1.00 51.94 142 ASN A CA 1
ATOM 1108 C C . ASN A 1 142 ? -2.895 11.762 10.968 1.00 51.94 142 ASN A C 1
ATOM 1110 O O . ASN A 1 142 ? -3.573 12.603 10.386 1.00 51.94 142 ASN A O 1
ATOM 1114 N N . ARG A 1 143 ? -1.581 11.634 10.735 1.00 54.44 143 ARG A N 1
ATOM 1115 C CA . ARG A 1 143 ? -0.844 12.473 9.772 1.00 54.44 143 ARG A CA 1
ATOM 1116 C C . ARG A 1 143 ? -1.028 12.020 8.327 1.00 54.44 143 ARG A C 1
ATOM 1118 O O . ARG A 1 143 ? -0.965 12.849 7.427 1.00 54.44 143 ARG A O 1
ATOM 1125 N N . PHE A 1 144 ? -1.246 10.725 8.099 1.00 52.31 144 PHE A N 1
ATOM 1126 C CA . PHE A 1 144 ? -1.262 10.154 6.749 1.00 52.31 144 PHE A CA 1
ATOM 1127 C C . PHE A 1 144 ? -2.663 9.883 6.180 1.00 52.31 144 PHE A C 1
ATOM 1129 O O . PHE A 1 144 ? -2.777 9.649 4.982 1.00 52.31 144 PHE A O 1
ATOM 1136 N N . THR A 1 145 ? -3.723 9.954 6.993 1.00 48.00 145 THR A N 1
ATOM 1137 C CA . THR A 1 145 ? -5.123 9.835 6.530 1.00 48.00 145 THR A CA 1
ATOM 1138 C C . THR A 1 145 ? -5.820 11.185 6.317 1.00 48.00 145 THR A C 1
ATOM 1140 O O . THR A 1 145 ? -6.986 11.220 5.926 1.00 48.00 145 THR A O 1
ATOM 1143 N N . ALA A 1 146 ? -5.153 12.307 6.610 1.00 47.16 146 ALA A N 1
ATOM 1144 C CA . ALA A 1 146 ? -5.709 13.640 6.395 1.00 47.16 146 ALA A CA 1
ATOM 1145 C C . ALA A 1 146 ? -5.665 14.004 4.899 1.00 47.16 146 ALA A C 1
ATOM 1147 O O . ALA A 1 146 ? -4.594 14.081 4.297 1.00 47.16 146 ALA A O 1
ATOM 1148 N N . VAL A 1 147 ? -6.836 14.227 4.294 1.00 41.38 147 VAL A N 1
ATOM 1149 C CA . VAL A 1 147 ? -6.959 14.689 2.902 1.00 41.38 147 VAL A CA 1
ATOM 1150 C C . VAL A 1 147 ? -6.567 16.176 2.828 1.00 41.38 147 VAL A C 1
ATOM 1152 O O . VAL A 1 147 ? -7.061 16.965 3.639 1.00 41.38 147 VAL A O 1
ATOM 1155 N N . PRO A 1 148 ? -5.719 16.604 1.872 1.00 38.75 148 PRO A N 1
ATOM 1156 C CA . PRO A 1 148 ? -5.374 18.015 1.706 1.00 38.75 148 PRO A CA 1
ATOM 1157 C C . PRO A 1 148 ? -6.623 18.886 1.486 1.00 38.75 148 PRO A C 1
ATOM 1159 O O . PRO A 1 148 ? -7.407 18.624 0.577 1.00 38.75 148 PRO A O 1
ATOM 1162 N N . GLY A 1 149 ? -6.794 19.938 2.296 1.00 42.28 149 GLY A N 1
ATOM 1163 C CA . GLY A 1 149 ? -7.873 20.929 2.145 1.00 42.28 149 GLY A CA 1
ATOM 1164 C C . GLY A 1 149 ? -9.123 20.711 3.008 1.00 42.28 149 GLY A C 1
ATOM 1165 O O . GLY A 1 149 ? -10.073 21.477 2.880 1.00 42.28 149 GLY A O 1
ATOM 1166 N N . ALA A 1 150 ? -9.131 19.716 3.900 1.00 42.88 150 ALA A N 1
ATOM 1167 C CA . ALA A 1 150 ? -10.233 19.475 4.840 1.00 42.88 150 ALA A CA 1
ATOM 1168 C C . ALA A 1 150 ? -10.085 20.208 6.193 1.00 42.88 150 ALA A C 1
ATOM 1170 O O . ALA A 1 150 ? -10.805 19.895 7.140 1.00 42.88 150 ALA A O 1
ATOM 1171 N N . GLU A 1 151 ? -9.174 21.180 6.306 1.00 38.53 151 GLU A N 1
ATOM 1172 C CA . GLU A 1 151 ? -9.083 22.035 7.494 1.00 38.53 151 GLU A CA 1
ATOM 1173 C C . GLU A 1 151 ? -10.141 23.140 7.410 1.00 38.53 151 GLU A C 1
ATOM 1175 O O . GLU A 1 151 ? -9.893 24.264 6.981 1.00 38.53 151 GLU A O 1
ATOM 1180 N N . GLY A 1 152 ? -11.363 22.788 7.809 1.00 34.50 152 GLY A N 1
ATOM 1181 C CA . GLY A 1 152 ? -12.255 23.765 8.409 1.00 34.50 152 GLY A CA 1
ATO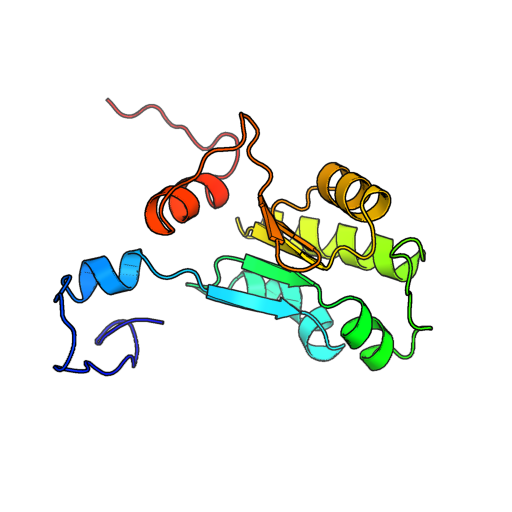M 1182 C C . GLY A 1 152 ? -11.662 24.169 9.752 1.00 34.50 152 GLY A C 1
ATOM 1183 O O . GLY A 1 152 ? -11.474 23.314 10.619 1.00 34.50 152 GLY A O 1
ATOM 1184 N N . GLU A 1 153 ? -11.352 25.457 9.891 1.00 41.00 153 GLU A N 1
ATOM 1185 C CA . GLU A 1 153 ? -11.050 26.095 11.169 1.00 41.00 153 GLU A CA 1
ATOM 1186 C C . GLU A 1 153 ? -12.056 25.622 12.224 1.00 41.00 153 GLU A C 1
ATOM 1188 O O . GLU A 1 153 ? -13.269 25.765 12.053 1.00 41.00 153 GLU A O 1
ATOM 1193 N N . TYR A 1 154 ? -11.555 25.064 13.321 1.00 27.48 154 TYR A N 1
ATOM 1194 C CA . TYR A 1 154 ? -12.326 24.950 14.550 1.00 27.48 154 TYR A CA 1
ATOM 1195 C C . TYR A 1 154 ? -11.558 25.645 15.688 1.00 27.48 154 TYR A C 1
ATOM 1197 O O . TYR A 1 154 ? -10.326 25.683 15.647 1.00 27.48 154 TYR A O 1
ATOM 1205 N N . PRO A 1 155 ? -12.299 26.259 16.629 1.00 41.56 155 PRO A N 1
ATOM 1206 C CA . PRO A 1 155 ? -11.847 27.305 17.545 1.00 41.56 155 PRO A CA 1
ATOM 1207 C C . PRO A 1 155 ? -10.969 26.811 18.699 1.00 41.56 155 PRO A C 1
ATOM 1209 O O . PRO A 1 155 ? -11.018 25.603 19.028 1.00 41.56 155 PRO A O 1
#

pLDDT: mean 81.64, std 19.81, range [27.48, 98.56]

Nearest PDB structures (foldseek):
  7o5w-assembly1_BBB  TM=8.834E-01  e=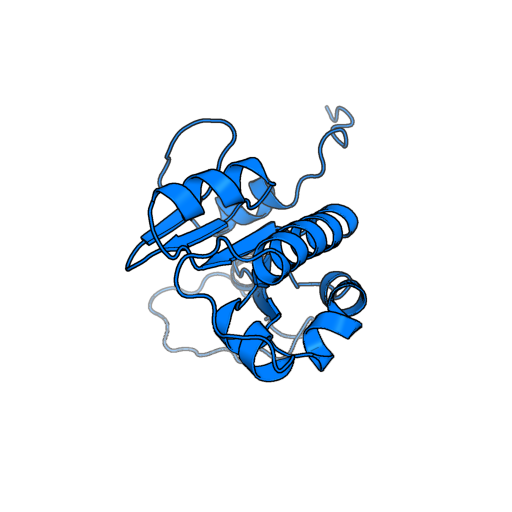8.119E-07  Rhizorhabdus wittichii RW1
  7o9r-assembly1_BBB  TM=8.665E-01  e=1.448E-06  Rhizorhabdus wittichii RW1
  7nnk-assembly1_B  TM=8.651E-01  e=8.218E-06  Rhizorhabdus wittichii RW1
  7o5i-assembly1_A  TM=8.713E-01  e=7.706E-06  Rhizorhabdus wittichii RW1
  7nr1-assembly1_A  TM=8.385E-01  e=6.776E-06  Rhizorhabdus wittichii RW1

InterPro domains:
  IPR005000 HpcH/HpaI aldolase/citrate lyase domain [PF03328] (2-117)
  IPR015813 Pyruvate/Phosphoenolpyruvate kinase-like domain superfamily [SSF51621] (1-121)
  IPR040442 Pyruvate kinase-like domain superfamily [G3DSA:3.20.20.60] (1-134)
  IPR050251 HpcH/HpaI aldolase [PTHR30502] (2-120)

Foldseek 3Di:
DADPPVDDDDDDPPDPDDDDSVVVHLLDAAEDEQQAPVSLVCVLVVLQDPRHAEYEYEQQSNCVRVVHPGDLQQPDPVSVVSLLVNQVSQLVSLHAYEYEHNDPVNVVVSVVSRHQWYHYDPDIDGDDVDDDDDDGSSVVSVRRSDRPPPDDDDD

Mean predicted aligned error: 9.05 Å

Organism: NCBI:txid664692

Solvent-accessible surface area (backbone atoms only — not comparable to full-atom values): 9156 Å² total; per-residue (Å²): 124,24,41,72,92,83,36,82,49,80,88,73,95,82,61,98,68,82,72,51,69,64,58,61,32,69,46,57,81,36,73,45,76,40,31,34,55,68,44,57,77,38,42,60,66,56,45,65,38,89,72,54,45,32,43,28,42,37,65,53,51,26,21,58,56,66,70,46,78,75,62,81,59,61,76,45,71,69,51,48,50,51,51,47,52,46,26,54,42,19,57,78,52,44,28,34,20,30,34,68,37,67,44,72,69,38,42,52,55,43,43,76,60,56,34,37,36,33,43,38,88,101,40,76,47,69,70,57,101,67,72,98,74,93,78,56,64,53,71,47,55,67,65,58,46,61,60,92,86,71,80,71,90,75,134